Protein AF-A0A0B2V188-F1 (afdb_monomer_lite)

Organism: Toxocara canis (NCBI:txid6265)

Structure (mmCIF, N/CA/C/O backbone):
data_AF-A0A0B2V188-F1
#
_entry.id   AF-A0A0B2V188-F1
#
loop_
_atom_site.group_PDB
_atom_site.id
_atom_site.type_symbol
_atom_site.label_atom_id
_atom_site.label_alt_id
_atom_site.label_comp_id
_atom_site.label_asym_id
_atom_site.label_entity_id
_atom_site.label_seq_id
_atom_site.pdbx_PDB_ins_code
_atom_site.Cartn_x
_atom_site.Cartn_y
_atom_site.Cartn_z
_atom_site.occupancy
_atom_site.B_iso_or_equiv
_atom_site.auth_seq_id
_atom_site.auth_comp_id
_atom_site.auth_asym_id
_atom_site.auth_atom_id
_atom_site.pdbx_PDB_model_num
ATOM 1 N N . MET A 1 1 ? -12.078 4.754 24.800 1.00 60.47 1 MET A N 1
ATOM 2 C CA . MET A 1 1 ? -12.624 4.175 23.548 1.00 60.47 1 MET A CA 1
ATOM 3 C C . MET A 1 1 ? -11.508 3.386 22.868 1.00 60.47 1 MET A C 1
ATOM 5 O O . MET A 1 1 ? -10.385 3.866 22.889 1.00 60.47 1 MET A O 1
ATOM 9 N N . PHE A 1 2 ? -11.759 2.178 22.355 1.00 75.00 2 PHE A N 1
ATOM 10 C CA . PHE A 1 2 ? -10.710 1.320 21.777 1.00 75.00 2 PHE A CA 1
ATOM 11 C C . PHE A 1 2 ? -10.519 1.617 20.279 1.00 75.00 2 PHE A C 1
ATOM 13 O O . PHE A 1 2 ? -11.470 1.495 19.508 1.00 75.00 2 PHE A O 1
ATOM 20 N N . CYS A 1 3 ? -9.309 2.021 19.890 1.00 83.88 3 CYS A N 1
ATOM 21 C CA . CYS A 1 3 ? -8.878 2.267 18.510 1.00 83.88 3 CYS A CA 1
ATOM 22 C C . CYS A 1 3 ? -7.540 1.532 18.288 1.00 83.88 3 CYS A C 1
ATOM 24 O O . CYS A 1 3 ? -6.484 2.088 18.586 1.00 83.88 3 CYS A O 1
ATOM 26 N N . PRO A 1 4 ? -7.564 0.251 17.873 1.00 91.00 4 PRO A N 1
ATOM 27 C CA . PRO A 1 4 ? -6.337 -0.524 17.707 1.00 91.00 4 PRO A CA 1
ATOM 28 C C . PRO A 1 4 ? -5.478 0.081 16.588 1.00 91.00 4 PRO A C 1
ATOM 30 O O . PRO A 1 4 ? -6.037 0.447 15.553 1.00 91.00 4 PRO A O 1
ATOM 33 N N . PRO A 1 5 ? -4.149 0.186 16.734 1.00 94.38 5 PRO A N 1
ATOM 34 C CA . PRO A 1 5 ? -3.297 0.624 15.637 1.00 94.38 5 PRO A CA 1
ATOM 35 C C . PRO A 1 5 ? -3.521 -0.237 14.388 1.00 94.38 5 PRO A C 1
ATOM 37 O O . PRO A 1 5 ? -3.671 -1.456 14.488 1.00 94.38 5 PRO A O 1
ATOM 40 N N . ILE A 1 6 ? -3.569 0.394 13.215 1.00 95.94 6 ILE A N 1
ATOM 41 C CA . ILE A 1 6 ? -3.685 -0.308 11.931 1.00 95.94 6 ILE A CA 1
ATOM 42 C C . ILE A 1 6 ? -2.425 -0.015 11.134 1.00 95.94 6 ILE A C 1
ATOM 44 O O . ILE A 1 6 ? -2.242 1.115 10.680 1.00 95.94 6 ILE A O 1
ATOM 48 N N . THR A 1 7 ? -1.576 -1.018 10.955 1.00 97.88 7 THR A N 1
ATOM 49 C CA . THR A 1 7 ? -0.373 -0.913 10.129 1.00 97.88 7 THR A CA 1
ATOM 50 C C . THR A 1 7 ? -0.690 -1.375 8.720 1.00 97.88 7 THR A C 1
ATOM 52 O O . THR A 1 7 ? -1.298 -2.423 8.516 1.00 97.88 7 THR A O 1
ATOM 55 N N . ILE A 1 8 ? -0.288 -0.580 7.742 1.00 98.19 8 ILE A N 1
ATOM 56 C CA . ILE A 1 8 ? -0.301 -0.945 6.335 1.00 98.19 8 ILE A CA 1
ATOM 57 C C . ILE A 1 8 ? 1.127 -0.999 5.840 1.00 98.19 8 ILE A C 1
ATOM 59 O O . ILE A 1 8 ? 1.956 -0.194 6.264 1.00 98.19 8 ILE A O 1
ATOM 63 N N . SER A 1 9 ? 1.404 -1.921 4.931 1.00 98.31 9 SER A N 1
ATOM 64 C CA . SER A 1 9 ? 2.704 -1.980 4.284 1.00 98.31 9 SER A CA 1
ATOM 65 C C . SER A 1 9 ? 2.623 -2.526 2.869 1.00 98.31 9 SER A C 1
ATOM 67 O O . SER A 1 9 ? 1.636 -3.155 2.482 1.00 98.31 9 SER A O 1
ATOM 69 N N . ASP A 1 10 ? 3.649 -2.232 2.078 1.00 98.50 10 ASP A N 1
ATOM 70 C CA . ASP A 1 10 ? 3.825 -2.760 0.729 1.00 98.50 10 ASP A CA 1
ATOM 71 C C . ASP A 1 10 ? 5.319 -2.881 0.410 1.00 98.50 10 ASP A C 1
ATOM 73 O O . ASP A 1 10 ? 6.139 -2.106 0.916 1.00 98.50 10 ASP A O 1
ATOM 77 N N . CYS A 1 11 ? 5.680 -3.830 -0.448 1.00 98.12 11 CYS A N 1
ATOM 78 C CA . CYS A 1 11 ? 7.015 -3.911 -1.026 1.00 98.12 11 CYS A CA 1
ATOM 79 C C . CYS A 1 11 ? 6.938 -3.533 -2.503 1.00 98.12 11 CYS A C 1
ATOM 81 O O . CYS A 1 11 ? 6.134 -4.082 -3.255 1.00 98.12 11 CYS A O 1
ATOM 83 N N . ILE A 1 12 ? 7.799 -2.615 -2.931 1.00 97.75 12 ILE A N 1
ATOM 84 C CA . ILE A 1 12 ? 7.825 -2.086 -4.294 1.00 97.75 12 ILE A CA 1
ATOM 85 C C . ILE A 1 12 ? 9.181 -2.312 -4.951 1.00 97.75 12 ILE A C 1
ATOM 87 O O . ILE A 1 12 ? 10.218 -2.250 -4.297 1.00 97.75 12 ILE A O 1
ATOM 91 N N . ASN A 1 13 ? 9.187 -2.544 -6.256 1.00 96.94 13 ASN A N 1
ATOM 92 C CA . ASN A 1 13 ? 10.400 -2.682 -7.058 1.00 96.94 13 ASN A CA 1
ATOM 93 C C . ASN A 1 13 ? 10.159 -2.094 -8.459 1.00 96.94 13 ASN A C 1
ATOM 95 O O . ASN A 1 13 ? 9.020 -1.844 -8.852 1.00 96.94 13 ASN A O 1
ATOM 99 N N . CYS A 1 14 ? 11.214 -1.866 -9.224 1.00 96.00 14 CYS A N 1
ATOM 100 C CA . CYS A 1 14 ? 11.159 -1.512 -10.629 1.00 96.00 14 CYS A CA 1
ATOM 101 C C . CYS A 1 14 ? 12.268 -2.259 -11.385 1.00 96.00 14 CYS A C 1
ATOM 103 O O . CYS A 1 14 ? 13.250 -2.696 -10.799 1.00 96.00 14 CYS A O 1
ATOM 105 N N . VAL A 1 15 ? 12.102 -2.462 -12.690 1.00 93.06 15 VAL A N 1
ATOM 106 C CA . VAL A 1 15 ? 13.118 -3.158 -13.496 1.00 93.06 15 VAL A CA 1
ATOM 107 C C . VAL A 1 15 ? 14.419 -2.346 -13.511 1.00 93.06 15 VAL A C 1
ATOM 109 O O . VAL A 1 15 ? 14.378 -1.122 -13.457 1.00 93.06 15 VAL A O 1
ATOM 112 N N . TRP A 1 16 ? 15.571 -3.016 -13.590 1.00 92.62 16 TRP A N 1
ATOM 113 C CA . TRP A 1 16 ? 16.883 -2.365 -13.622 1.00 92.62 16 TRP A CA 1
ATOM 114 C C . TRP A 1 16 ? 16.955 -1.272 -14.702 1.00 92.62 16 TRP A C 1
ATOM 116 O O . TRP A 1 16 ? 16.490 -1.475 -15.824 1.00 92.62 16 TRP A O 1
ATOM 126 N N . GLN A 1 17 ? 17.498 -0.108 -14.338 1.00 90.44 17 GLN A N 1
ATOM 127 C CA . GLN A 1 17 ? 17.542 1.128 -15.133 1.00 90.44 17 GLN A CA 1
ATOM 128 C C . GLN A 1 17 ? 16.188 1.702 -15.580 1.00 90.44 17 GLN A C 1
ATOM 130 O O . GLN A 1 17 ? 16.144 2.668 -16.341 1.00 90.44 17 GLN A O 1
ATOM 135 N N . CYS A 1 18 ? 15.066 1.166 -15.103 1.00 90.56 18 CYS A N 1
ATOM 136 C CA . CYS A 1 18 ? 13.760 1.720 -15.422 1.00 90.56 18 CYS A CA 1
ATOM 137 C C . CYS A 1 18 ? 13.476 2.966 -14.576 1.00 90.56 18 CYS A C 1
ATOM 139 O O . CYS A 1 18 ? 13.774 3.011 -13.372 1.00 90.56 18 CYS A O 1
ATOM 141 N N . ARG A 1 19 ? 12.822 3.942 -15.215 1.00 96.75 19 ARG A N 1
ATOM 142 C CA . ARG A 1 19 ? 12.205 5.083 -14.552 1.00 96.75 19 ARG A CA 1
ATOM 143 C C . ARG A 1 19 ? 10.703 4.866 -14.438 1.00 96.75 19 ARG A C 1
ATOM 145 O O . ARG A 1 19 ? 10.020 4.734 -15.447 1.00 96.75 19 ARG A O 1
ATOM 152 N N . ALA A 1 20 ? 10.165 4.881 -13.226 1.00 97.00 20 ALA A N 1
ATOM 153 C CA . ALA A 1 20 ? 8.747 4.626 -12.994 1.00 97.00 20 ALA A CA 1
ATOM 154 C C . ALA A 1 20 ? 8.234 5.339 -11.743 1.00 97.00 20 ALA A C 1
ATOM 156 O O . ALA A 1 20 ? 9.002 5.644 -10.835 1.00 97.00 20 ALA A O 1
ATOM 157 N N . ILE A 1 21 ? 6.923 5.559 -11.660 1.00 97.69 21 ILE A N 1
ATOM 158 C CA . ILE A 1 21 ? 6.279 6.133 -10.474 1.00 97.69 21 ILE A CA 1
ATOM 159 C C . ILE A 1 21 ? 5.295 5.148 -9.861 1.00 97.69 21 ILE A C 1
ATOM 161 O O .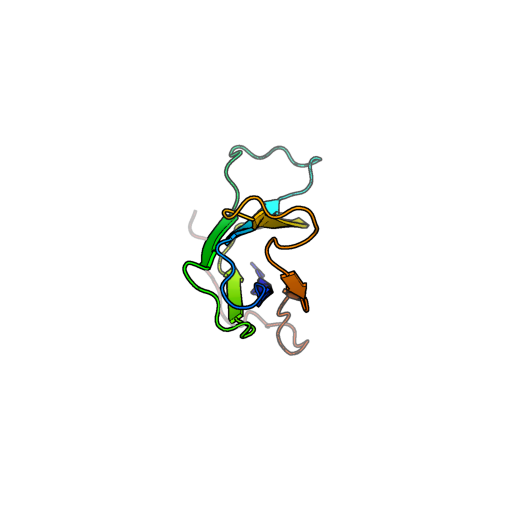 ILE A 1 21 ? 4.422 4.622 -10.549 1.00 97.69 21 ILE A O 1
ATOM 165 N N . TYR A 1 22 ? 5.423 4.930 -8.558 1.00 98.38 22 TYR A N 1
ATOM 166 C CA . TYR A 1 22 ? 4.487 4.193 -7.721 1.00 98.38 22 TYR A CA 1
ATOM 167 C C . TYR A 1 22 ? 3.692 5.158 -6.834 1.00 98.38 22 TYR A C 1
ATOM 169 O O . TYR A 1 22 ? 4.211 6.177 -6.369 1.00 98.38 22 TYR A O 1
ATOM 177 N N . LYS A 1 23 ? 2.428 4.822 -6.570 1.00 98.56 23 LYS A N 1
ATOM 178 C CA . LYS A 1 23 ? 1.538 5.558 -5.677 1.00 98.56 23 LYS A CA 1
ATOM 179 C C . LYS A 1 23 ? 0.737 4.599 -4.803 1.00 98.56 23 LYS A C 1
ATOM 181 O O . LYS A 1 23 ? 0.075 3.696 -5.307 1.00 98.56 23 LYS A O 1
ATOM 186 N N . LEU A 1 24 ? 0.734 4.886 -3.507 1.00 98.50 24 LEU A N 1
ATOM 187 C CA . LEU A 1 24 ? -0.062 4.239 -2.475 1.00 98.50 24 LEU A CA 1
ATOM 188 C C . LEU A 1 24 ? -1.057 5.241 -1.897 1.00 98.50 24 LEU A C 1
ATOM 190 O O . LEU A 1 24 ? -0.713 6.378 -1.571 1.00 98.50 24 LEU A O 1
ATOM 194 N N . ARG A 1 25 ? -2.304 4.812 -1.746 1.00 98.19 25 ARG A N 1
ATOM 195 C CA . ARG A 1 25 ? -3.356 5.550 -1.064 1.00 98.19 25 ARG A CA 1
ATOM 196 C C . ARG A 1 25 ? -4.149 4.601 -0.184 1.00 98.19 25 ARG A C 1
ATOM 198 O O . ARG A 1 25 ? -4.746 3.645 -0.668 1.00 98.19 25 ARG A O 1
ATOM 205 N N . VAL A 1 26 ? -4.226 4.928 1.096 1.00 97.88 26 VAL A N 1
ATOM 206 C CA . VAL A 1 26 ? -5.028 4.202 2.075 1.00 97.88 26 VAL A CA 1
ATOM 207 C C . VAL A 1 26 ? -6.019 5.158 2.723 1.00 97.88 26 VAL A C 1
ATOM 209 O O . VAL A 1 26 ? -5.674 6.289 3.057 1.00 97.88 26 VAL A O 1
ATOM 212 N N . LEU A 1 27 ? -7.268 4.729 2.873 1.00 95.94 27 LEU A N 1
ATOM 213 C CA . LEU A 1 27 ? -8.340 5.509 3.487 1.00 95.94 27 LEU A CA 1
ATOM 214 C C . LEU A 1 27 ? -9.089 4.641 4.495 1.00 95.94 27 LEU A C 1
ATOM 216 O O . LEU A 1 27 ? -9.578 3.568 4.143 1.00 95.94 27 LEU A O 1
ATOM 220 N N . LEU A 1 28 ? -9.239 5.131 5.721 1.00 94.56 28 LEU A N 1
ATOM 221 C CA . LEU A 1 28 ? -10.132 4.528 6.701 1.00 94.56 28 LEU A CA 1
ATOM 222 C C . LEU A 1 28 ? -11.533 5.095 6.493 1.00 94.56 28 LEU A C 1
ATOM 224 O O . LEU A 1 28 ? -11.717 6.307 6.481 1.00 94.56 28 LEU A O 1
ATOM 228 N N . LYS A 1 29 ? -12.536 4.241 6.305 1.00 91.31 29 LYS A N 1
ATOM 229 C CA . LYS A 1 29 ? -13.902 4.666 5.987 1.00 91.31 29 LYS A CA 1
ATOM 230 C C . LYS A 1 29 ? -14.904 4.034 6.949 1.00 91.31 29 LYS A C 1
ATOM 232 O O . LYS A 1 29 ? -14.758 2.863 7.307 1.00 91.31 29 LYS A O 1
ATOM 237 N N . PRO A 1 30 ? -15.937 4.768 7.376 1.00 87.50 30 PRO A N 1
ATOM 238 C CA . PRO A 1 30 ? -17.009 4.169 8.145 1.00 87.50 30 PRO A CA 1
ATOM 239 C C . PRO A 1 30 ? -18.013 3.443 7.249 1.00 87.50 30 PRO A C 1
ATOM 241 O O . PRO A 1 30 ? -17.939 3.493 6.018 1.00 87.50 30 PRO A O 1
ATOM 244 N N . ASP A 1 31 ? -18.979 2.777 7.876 1.00 81.81 31 ASP A N 1
ATOM 245 C CA . ASP A 1 31 ? -20.091 2.186 7.143 1.00 81.81 31 ASP A CA 1
ATOM 246 C C . ASP A 1 31 ? -20.984 3.258 6.509 1.00 81.81 31 ASP A C 1
ATOM 248 O O . ASP A 1 31 ? -21.317 4.269 7.126 1.00 81.81 31 ASP A O 1
ATOM 252 N N . LYS A 1 32 ? -21.386 3.025 5.254 1.00 69.88 32 LYS A N 1
ATOM 253 C CA . LYS A 1 32 ? -22.242 3.928 4.472 1.00 69.88 32 LYS A CA 1
ATOM 254 C C . LYS A 1 32 ? -23.618 4.125 5.115 1.00 69.88 32 LYS A C 1
ATOM 256 O O . LYS A 1 32 ? -24.281 5.111 4.811 1.00 69.88 32 LYS A O 1
ATOM 261 N N . ARG A 1 33 ? -24.046 3.202 5.985 1.00 64.88 33 ARG A N 1
ATOM 262 C CA . ARG A 1 33 ? -25.300 3.295 6.752 1.00 64.88 33 ARG A CA 1
ATOM 263 C C . ARG A 1 33 ? -25.287 4.409 7.803 1.00 64.88 33 ARG A C 1
ATOM 265 O O . ARG A 1 33 ? -26.346 4.836 8.248 1.00 64.88 33 ARG A O 1
ATOM 272 N N . LEU A 1 34 ? -24.110 4.892 8.194 1.00 63.47 34 LEU A N 1
ATOM 273 C CA . LEU A 1 34 ? -23.951 5.910 9.225 1.00 63.47 34 LEU A CA 1
ATOM 274 C C . LEU A 1 34 ? -23.808 7.302 8.584 1.00 63.47 34 LEU A C 1
ATOM 276 O O . LEU A 1 34 ? -22.967 7.535 7.714 1.00 63.47 34 LEU A O 1
ATOM 280 N N . ARG A 1 35 ? -24.648 8.250 9.018 1.00 62.31 35 ARG A N 1
ATOM 281 C CA . ARG A 1 35 ? -24.603 9.653 8.579 1.00 62.31 35 ARG A CA 1
ATOM 282 C C . ARG A 1 35 ? -23.533 10.418 9.359 1.00 62.31 35 ARG A C 1
ATOM 284 O O . ARG A 1 35 ? -23.788 10.885 10.464 1.00 62.31 35 ARG A O 1
ATOM 291 N N . TYR A 1 36 ? -22.346 10.574 8.777 1.00 67.25 36 TYR A N 1
ATOM 292 C CA . TYR A 1 36 ? -21.288 11.409 9.356 1.00 67.25 36 TYR A CA 1
ATOM 293 C C . TYR A 1 36 ? -21.418 12.864 8.918 1.00 67.25 36 TYR A C 1
ATOM 295 O O . TYR A 1 36 ? -21.695 13.149 7.754 1.00 67.25 36 TYR A O 1
ATOM 303 N N . LYS A 1 37 ? -21.171 13.786 9.858 1.00 66.56 37 LYS A N 1
ATOM 304 C CA . LYS A 1 37 ? -21.135 15.231 9.586 1.00 66.56 37 LYS A CA 1
ATOM 305 C C . LYS A 1 37 ? -19.949 15.623 8.699 1.00 66.56 37 LYS A C 1
ATOM 307 O O . LYS A 1 37 ? -20.081 16.533 7.890 1.00 66.56 37 LYS A O 1
ATOM 312 N N . THR A 1 38 ? -18.816 14.924 8.824 1.00 69.25 38 THR A N 1
ATOM 313 C CA . THR A 1 38 ? -17.637 15.146 7.977 1.00 69.25 38 THR A CA 1
ATOM 314 C C . THR A 1 38 ? -17.502 14.071 6.903 1.00 69.25 38 THR A C 1
ATOM 316 O O . THR A 1 38 ? -17.796 12.898 7.137 1.00 69.25 38 THR A O 1
ATOM 319 N N . LYS A 1 39 ? -17.032 14.482 5.722 1.00 72.88 39 LYS A N 1
ATOM 320 C CA . LYS A 1 39 ? -16.647 13.583 4.621 1.00 72.88 39 LYS A CA 1
ATOM 321 C C . LYS A 1 39 ? -15.136 13.340 4.564 1.00 72.88 39 LYS A C 1
ATOM 323 O O . LYS A 1 39 ? -14.686 12.576 3.711 1.00 72.88 39 LYS A O 1
ATOM 328 N N . GLN A 1 40 ? -14.365 13.992 5.435 1.00 84.56 40 GLN A N 1
ATOM 329 C CA . GLN A 1 40 ? -12.923 13.815 5.509 1.00 84.56 40 GLN A CA 1
ATOM 330 C C . GLN A 1 40 ? -12.601 12.750 6.550 1.00 84.56 40 GLN A C 1
ATOM 332 O O . GLN A 1 40 ? -12.908 12.905 7.729 1.00 84.56 40 GLN A O 1
ATOM 337 N N . PHE A 1 41 ? -12.015 11.653 6.087 1.00 89.75 41 PHE A N 1
ATOM 338 C CA . PHE A 1 41 ? -11.626 10.537 6.936 1.00 89.75 41 PHE A CA 1
ATOM 339 C C . PHE A 1 41 ? -10.105 10.370 6.926 1.00 89.75 41 PHE A C 1
ATOM 341 O O . PHE A 1 41 ? -9.468 10.814 5.964 1.00 89.75 41 PHE A O 1
ATOM 348 N N . PRO A 1 42 ? -9.523 9.731 7.959 1.00 94.25 42 PRO A N 1
ATOM 349 C CA . PRO A 1 42 ? -8.089 9.486 8.017 1.00 94.25 42 PRO A CA 1
ATOM 350 C C . PRO A 1 42 ? -7.602 8.786 6.754 1.00 94.25 42 PRO A C 1
ATOM 352 O O . PRO A 1 42 ? -8.152 7.763 6.336 1.00 94.25 42 PRO A O 1
ATOM 355 N N . SER A 1 43 ? -6.575 9.356 6.137 1.00 96.44 43 SER A N 1
ATOM 356 C CA . SER A 1 43 ? -6.012 8.838 4.901 1.00 96.44 43 SER A CA 1
ATOM 357 C C . SER A 1 43 ? -4.509 9.009 4.876 1.00 96.44 43 SER A C 1
ATOM 359 O O . SER A 1 43 ? -4.000 10.033 5.319 1.00 96.44 43 SER A O 1
ATOM 361 N N . PHE A 1 44 ? -3.835 8.046 4.270 1.00 97.56 44 PHE A N 1
ATOM 362 C CA . PHE A 1 44 ? -2.414 8.079 3.984 1.00 97.56 44 PHE A CA 1
ATOM 363 C C . PHE A 1 44 ? -2.228 8.068 2.470 1.00 97.56 44 PHE A C 1
ATOM 365 O O . PHE A 1 44 ? -2.855 7.277 1.768 1.00 97.56 44 PHE A O 1
ATOM 372 N N . THR A 1 45 ? -1.413 8.978 1.947 1.00 98.12 45 THR A N 1
ATOM 373 C CA . THR A 1 45 ? -1.017 8.978 0.536 1.00 98.12 45 THR A CA 1
ATOM 374 C C . THR A 1 45 ? 0.487 9.107 0.469 1.00 98.12 45 THR A C 1
ATOM 376 O O . THR A 1 45 ? 1.058 10.001 1.087 1.00 98.12 45 THR A O 1
ATOM 379 N N . TRP A 1 46 ? 1.107 8.228 -0.300 1.00 98.12 46 TRP A N 1
ATOM 380 C CA . TRP A 1 46 ? 2.545 8.190 -0.478 1.00 98.12 46 TRP A CA 1
ATOM 381 C C . TRP A 1 46 ? 2.875 7.853 -1.927 1.00 98.12 46 TRP A C 1
ATOM 383 O O . TRP A 1 46 ? 2.125 7.147 -2.603 1.00 98.12 46 TRP A O 1
ATOM 393 N N . SER A 1 47 ? 3.978 8.386 -2.427 1.00 97.88 47 SER A N 1
ATOM 394 C CA . SER A 1 47 ? 4.437 8.137 -3.788 1.00 97.88 47 SER A CA 1
ATOM 395 C C . SER A 1 47 ? 5.944 8.014 -3.817 1.00 97.88 47 SER A C 1
ATOM 397 O O . SER A 1 47 ? 6.636 8.703 -3.068 1.00 97.88 47 SER A O 1
ATOM 399 N N . TYR A 1 48 ? 6.430 7.182 -4.726 1.00 97.62 48 TYR A N 1
ATOM 400 C CA . TYR A 1 48 ? 7.847 6.952 -4.921 1.00 97.62 48 TYR A CA 1
ATOM 401 C C . TYR A 1 48 ? 8.178 6.915 -6.403 1.00 97.62 48 TYR A C 1
ATOM 403 O O . TYR A 1 48 ? 7.542 6.181 -7.162 1.00 97.62 48 TYR A O 1
ATOM 411 N N . THR A 1 49 ? 9.182 7.691 -6.797 1.00 97.56 49 THR A N 1
ATOM 412 C CA . THR A 1 49 ? 9.710 7.675 -8.159 1.00 97.56 49 THR A CA 1
ATOM 413 C C . THR A 1 49 ? 11.020 6.904 -8.164 1.00 97.56 49 THR A C 1
ATOM 415 O O . THR A 1 49 ? 11.976 7.256 -7.475 1.00 97.56 49 THR A O 1
ATOM 418 N N . PHE A 1 50 ? 11.063 5.843 -8.957 1.00 96.81 50 PHE A N 1
ATOM 419 C CA . PHE A 1 50 ? 12.301 5.203 -9.360 1.00 96.81 50 PHE A CA 1
ATOM 420 C C . PHE A 1 50 ? 12.890 6.066 -10.471 1.00 96.81 50 PHE A C 1
ATOM 422 O O . PHE A 1 50 ? 12.335 6.063 -11.560 1.00 96.81 50 PHE A O 1
ATOM 429 N N . GLU A 1 51 ? 13.945 6.838 -10.197 1.00 94.88 51 GLU A N 1
ATOM 430 C CA . GLU A 1 51 ? 14.614 7.654 -11.229 1.00 94.88 51 GLU A CA 1
ATOM 431 C C . GLU A 1 51 ? 15.579 6.818 -12.078 1.00 94.88 51 GLU A C 1
ATOM 433 O O . GLU A 1 51 ? 15.598 6.919 -13.301 1.00 94.88 51 GLU A O 1
ATOM 438 N N . A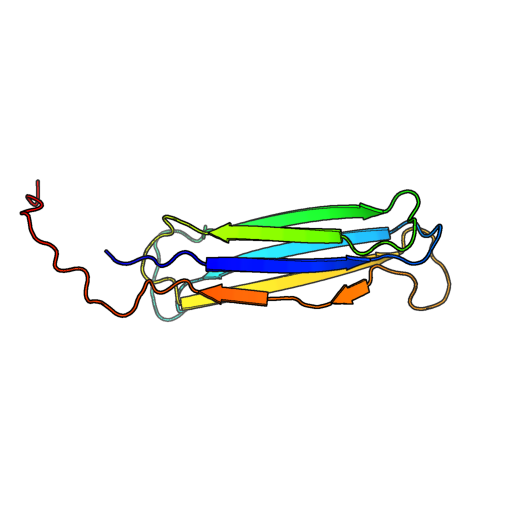SN A 1 52 ? 16.344 5.950 -11.415 1.00 91.69 52 ASN A N 1
ATOM 439 C CA . ASN A 1 52 ? 17.234 4.972 -12.024 1.00 91.69 52 ASN A CA 1
ATOM 440 C C . ASN A 1 52 ? 17.250 3.733 -11.124 1.00 91.69 52 ASN A C 1
ATOM 442 O O . ASN A 1 52 ? 17.970 3.694 -10.125 1.00 91.69 52 ASN A O 1
ATOM 446 N N . SER A 1 53 ? 16.360 2.779 -11.390 1.00 91.75 53 SER A N 1
ATOM 447 C CA . SER A 1 53 ? 16.200 1.629 -10.501 1.00 91.75 53 SER A CA 1
ATOM 448 C C . SER A 1 53 ? 17.409 0.691 -10.537 1.00 91.75 53 SER A C 1
ATOM 450 O O . SER A 1 53 ? 17.895 0.306 -11.595 1.00 91.75 53 SER A O 1
ATOM 452 N N . ASP A 1 54 ? 17.836 0.254 -9.360 1.00 93.62 54 ASP A N 1
ATOM 453 C CA . ASP A 1 54 ? 18.823 -0.801 -9.118 1.00 93.62 54 ASP A CA 1
ATOM 454 C C . ASP A 1 54 ? 18.180 -2.195 -8.965 1.00 93.62 54 ASP A C 1
ATOM 456 O O . ASP A 1 54 ? 18.837 -3.144 -8.538 1.00 93.62 54 ASP A O 1
ATOM 460 N N . ALA A 1 55 ? 16.893 -2.321 -9.311 1.00 94.38 55 ALA A N 1
ATOM 461 C CA . ALA A 1 55 ? 16.073 -3.519 -9.135 1.00 94.38 55 ALA A CA 1
ATOM 462 C C . ALA A 1 55 ? 15.983 -4.042 -7.688 1.00 94.38 55 ALA A C 1
ATOM 464 O O . ALA A 1 55 ? 15.676 -5.218 -7.464 1.00 94.38 55 ALA A O 1
ATOM 465 N N . GLN A 1 56 ? 16.218 -3.179 -6.693 1.00 96.00 56 GLN A N 1
ATOM 466 C CA . GLN A 1 56 ? 16.066 -3.526 -5.283 1.00 96.00 56 GLN A CA 1
ATOM 467 C C . GLN A 1 56 ? 14.632 -3.305 -4.796 1.00 96.00 56 GLN A C 1
ATOM 469 O O . GLN A 1 56 ? 13.994 -2.285 -5.080 1.00 96.00 56 GLN A O 1
ATOM 474 N N . TRP A 1 57 ? 14.137 -4.261 -4.007 1.00 97.25 57 TRP A N 1
ATOM 475 C CA . TRP A 1 57 ? 12.864 -4.121 -3.308 1.00 97.25 57 TRP A CA 1
ATOM 476 C C . TRP A 1 57 ? 12.972 -3.057 -2.216 1.00 97.25 57 TRP A C 1
ATOM 478 O O . TRP A 1 57 ? 13.917 -3.041 -1.430 1.00 97.25 57 TRP A O 1
ATOM 488 N N . LYS A 1 58 ? 11.971 -2.184 -2.144 1.00 96.50 58 LYS A N 1
ATOM 489 C CA . LYS A 1 58 ? 11.836 -1.138 -1.129 1.00 96.50 58 LYS A CA 1
ATOM 490 C C . LYS A 1 58 ? 10.561 -1.369 -0.348 1.00 96.50 58 LYS A C 1
ATOM 492 O O . LYS A 1 58 ? 9.543 -1.741 -0.924 1.00 96.50 58 LYS A O 1
ATOM 497 N N . HIS A 1 59 ? 10.621 -1.138 0.952 1.00 97.81 59 HIS A N 1
ATOM 498 C CA . HIS A 1 59 ? 9.484 -1.310 1.841 1.00 97.81 59 HIS A CA 1
ATOM 499 C C . HIS A 1 59 ? 8.875 0.049 2.185 1.00 97.81 59 HIS A C 1
ATOM 501 O O . HIS A 1 59 ? 9.602 0.995 2.492 1.00 97.81 59 HIS A O 1
ATOM 507 N N . VAL A 1 60 ? 7.549 0.144 2.137 1.00 97.00 60 VAL A N 1
ATOM 508 C CA . VAL A 1 60 ? 6.790 1.278 2.667 1.00 97.00 60 VAL A CA 1
ATOM 509 C C . VAL A 1 60 ? 5.869 0.770 3.762 1.00 97.00 60 VAL A C 1
ATOM 511 O O . VAL A 1 60 ? 5.194 -0.239 3.585 1.00 97.00 60 VAL A O 1
ATOM 514 N N . GLU A 1 61 ? 5.823 1.495 4.874 1.00 98.00 61 GLU A N 1
ATOM 515 C CA . GLU A 1 61 ? 4.962 1.188 6.009 1.00 98.00 61 GLU A CA 1
ATOM 516 C C . GLU A 1 61 ? 4.339 2.473 6.560 1.00 98.00 61 GLU A C 1
ATOM 518 O O . GLU A 1 61 ? 4.954 3.542 6.559 1.00 98.00 61 GLU A O 1
ATOM 523 N N . HIS A 1 62 ? 3.099 2.375 7.029 1.00 98.00 62 HIS A N 1
ATOM 524 C CA . HIS A 1 62 ? 2.432 3.433 7.773 1.00 98.00 62 HIS A CA 1
ATOM 525 C C . HIS A 1 62 ? 1.495 2.835 8.817 1.00 98.00 62 HIS A C 1
ATOM 527 O O . HIS A 1 62 ? 0.793 1.867 8.542 1.00 98.00 62 HIS A O 1
ATOM 533 N N . THR A 1 63 ? 1.428 3.448 9.996 1.00 97.44 63 THR A N 1
ATOM 534 C CA . THR A 1 63 ? 0.498 3.034 11.048 1.00 97.44 63 THR A CA 1
ATOM 535 C C . THR A 1 63 ? -0.489 4.151 11.350 1.00 97.44 63 THR A C 1
ATOM 537 O O . THR A 1 63 ? -0.098 5.247 11.744 1.00 97.44 63 THR A O 1
ATOM 540 N N . PHE A 1 64 ? -1.779 3.856 11.201 1.00 95.75 64 PHE A N 1
ATOM 541 C CA . PHE A 1 64 ? -2.850 4.716 11.683 1.00 95.75 64 PHE A CA 1
ATOM 542 C C . PHE A 1 64 ? -3.041 4.499 13.187 1.00 95.75 64 PHE A C 1
ATOM 544 O O . PHE A 1 64 ? -3.385 3.397 13.623 1.00 95.75 64 PHE A O 1
ATOM 551 N N . SER A 1 65 ? -2.884 5.565 13.965 1.00 92.31 65 SER A N 1
ATOM 552 C CA . SER A 1 65 ? -3.230 5.644 15.386 1.00 92.31 65 SER A CA 1
ATOM 553 C C . SER A 1 65 ? -4.275 6.737 15.614 1.00 92.31 65 SER A C 1
ATOM 555 O O . SER A 1 65 ? -4.500 7.578 14.745 1.00 92.31 65 SER A O 1
ATOM 557 N N . GLU A 1 66 ? -4.953 6.692 16.766 1.00 89.56 66 GLU A N 1
ATOM 558 C CA . GLU A 1 66 ? -5.827 7.781 17.249 1.00 89.56 66 GLU A CA 1
ATOM 559 C C . GLU A 1 66 ? -6.921 8.226 16.258 1.00 89.56 66 GLU A C 1
ATOM 561 O O . GLU A 1 66 ? -7.416 9.352 16.287 1.00 89.56 66 GLU A O 1
ATOM 566 N N . TYR A 1 67 ? -7.339 7.324 15.368 1.00 90.06 67 TYR A N 1
ATOM 567 C CA . TYR A 1 67 ? -8.374 7.616 14.389 1.00 90.06 67 TYR A CA 1
ATOM 568 C C . TYR A 1 67 ? -9.775 7.611 15.034 1.00 90.06 67 TYR A C 1
ATOM 570 O O . TYR A 1 67 ? -10.022 6.882 16.003 1.00 90.06 67 TYR A O 1
ATOM 578 N N . PRO A 1 68 ? -10.736 8.387 14.491 1.00 87.44 68 PRO A N 1
ATOM 579 C CA . PRO A 1 68 ? -12.089 8.457 15.027 1.00 87.44 68 PRO A CA 1
ATOM 580 C C . PRO A 1 68 ? -12.789 7.099 15.060 1.00 87.44 68 PRO A C 1
ATOM 582 O O . PRO A 1 68 ? -12.537 6.207 14.248 1.00 87.44 68 PRO A O 1
ATOM 585 N N . THR A 1 69 ? -13.746 6.953 15.966 1.00 84.69 69 THR A N 1
ATOM 586 C CA . THR A 1 69 ? -14.514 5.715 16.077 1.00 84.69 69 THR A CA 1
ATOM 587 C C . THR A 1 69 ? -15.617 5.599 15.031 1.00 84.69 69 THR A C 1
ATOM 589 O O . THR A 1 69 ? -16.032 6.562 14.389 1.00 84.69 69 THR A O 1
ATOM 592 N N . GLY A 1 70 ? -16.084 4.366 14.823 1.00 84.69 70 GLY A N 1
ATOM 593 C CA . GLY A 1 70 ? -17.093 4.053 13.809 1.00 84.69 70 GLY A CA 1
ATOM 594 C C . GLY A 1 70 ? -16.527 3.807 12.406 1.00 84.69 70 GLY A C 1
ATOM 595 O O . GLY A 1 70 ? -17.291 3.478 11.501 1.00 84.69 70 GLY A O 1
ATOM 596 N N . LEU A 1 71 ? -15.204 3.878 12.223 1.00 88.25 71 LEU A N 1
ATOM 597 C CA . LEU A 1 71 ? -14.546 3.370 11.018 1.00 88.25 71 LEU A CA 1
ATOM 598 C C . LEU A 1 71 ? -14.686 1.836 10.957 1.00 88.25 71 LEU A C 1
ATOM 600 O O . LEU A 1 71 ? -14.695 1.152 11.988 1.00 88.25 71 LEU A O 1
ATOM 604 N N . ARG A 1 72 ? -14.896 1.308 9.750 1.00 90.56 72 ARG A N 1
ATOM 605 C CA . ARG A 1 72 ? -15.223 -0.110 9.500 1.00 90.56 72 ARG A CA 1
ATOM 606 C C . ARG A 1 72 ? -14.463 -0.717 8.328 1.00 90.56 72 ARG A C 1
ATOM 608 O O . ARG A 1 72 ? -14.347 -1.932 8.263 1.00 90.56 72 ARG A O 1
ATOM 615 N N . TYR A 1 73 ? -13.951 0.112 7.427 1.00 92.69 73 TYR A N 1
ATOM 616 C CA . TYR A 1 73 ? -13.296 -0.325 6.205 1.00 92.69 73 TYR A CA 1
ATOM 617 C C . TYR A 1 73 ? -11.926 0.324 6.071 1.00 92.69 73 TYR A C 1
ATOM 619 O O . TYR A 1 73 ? -11.776 1.521 6.324 1.00 92.69 73 TYR A O 1
ATOM 627 N N . VAL A 1 74 ? -10.961 -0.458 5.600 1.00 95.50 74 VAL A N 1
ATOM 628 C CA . VAL A 1 74 ? -9.690 0.033 5.068 1.00 95.50 74 VAL A CA 1
ATOM 629 C C . VAL A 1 74 ? -9.782 -0.068 3.551 1.00 95.50 74 VAL A C 1
ATOM 631 O O . VAL A 1 74 ? -9.968 -1.152 3.008 1.00 95.50 74 VAL A O 1
ATOM 634 N N . ILE A 1 75 ? -9.696 1.062 2.859 1.00 96.25 75 ILE A N 1
ATOM 635 C CA . ILE A 1 75 ? -9.604 1.100 1.399 1.00 96.25 75 ILE A CA 1
ATOM 636 C C . ILE A 1 75 ? -8.126 1.239 1.065 1.00 96.25 75 ILE A C 1
ATOM 638 O O . ILE A 1 75 ? -7.568 2.322 1.227 1.00 96.25 75 ILE A O 1
ATOM 642 N N . PHE A 1 76 ? -7.511 0.142 0.629 1.00 97.62 76 PHE A N 1
ATOM 643 C CA . PHE A 1 76 ? -6.117 0.081 0.203 1.00 97.62 76 PHE A CA 1
ATOM 644 C C . PHE A 1 76 ? -6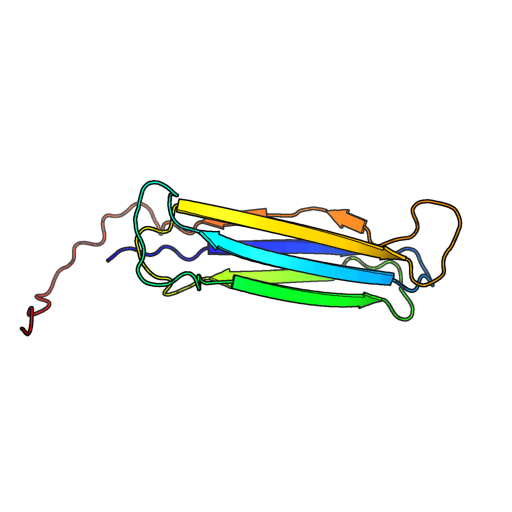.057 0.140 -1.326 1.00 97.62 76 PHE A C 1
ATOM 646 O O . PHE A 1 76 ? -6.602 -0.728 -2.004 1.00 97.62 76 PHE A O 1
ATOM 653 N N . GLY A 1 77 ? -5.436 1.180 -1.875 1.00 97.94 77 GLY A N 1
ATOM 654 C CA . GLY A 1 77 ? -5.249 1.350 -3.310 1.00 97.94 77 GLY A CA 1
ATOM 655 C C . GLY A 1 77 ? -3.792 1.639 -3.628 1.00 97.94 77 GLY A C 1
ATOM 656 O O . GLY A 1 77 ? -3.234 2.614 -3.131 1.00 97.94 77 GLY A O 1
ATOM 657 N N . HIS A 1 78 ? -3.195 0.828 -4.490 1.00 98.31 78 HIS A N 1
ATOM 658 C CA . HIS A 1 78 ? -1.836 1.032 -4.974 1.00 98.31 78 HIS A CA 1
ATOM 659 C C . HIS A 1 78 ? -1.768 0.901 -6.495 1.00 98.31 78 HIS A C 1
ATOM 661 O O . HIS A 1 78 ? -2.671 0.355 -7.130 1.00 98.31 78 HIS A O 1
ATOM 667 N N . GLY A 1 79 ? -0.716 1.437 -7.095 1.00 97.94 79 GLY A N 1
ATOM 668 C CA . GLY A 1 79 ? -0.517 1.360 -8.532 1.00 97.94 79 GLY A CA 1
ATOM 669 C C . GLY A 1 79 ? 0.722 2.114 -8.967 1.00 97.94 79 GLY A C 1
ATOM 670 O O . GLY A 1 79 ? 1.350 2.824 -8.183 1.00 97.94 79 GLY A O 1
ATOM 671 N N . GLY A 1 80 ? 1.063 1.986 -10.239 1.00 96.44 80 GLY A N 1
ATOM 672 C CA . GLY A 1 80 ? 2.194 2.701 -10.790 1.00 96.44 80 GLY A CA 1
ATOM 673 C C . GLY A 1 80 ? 2.186 2.737 -12.304 1.00 96.44 80 GLY A C 1
ATOM 674 O O . GLY A 1 80 ? 1.370 2.084 -12.954 1.00 96.44 80 GLY A O 1
ATOM 675 N N . LYS A 1 81 ? 3.094 3.532 -12.857 1.00 95.88 81 LYS A N 1
ATOM 676 C CA . LYS A 1 81 ? 3.247 3.720 -14.295 1.00 95.88 81 LYS A CA 1
ATOM 677 C C . LYS A 1 81 ? 4.727 3.804 -14.661 1.00 95.88 81 LYS A C 1
ATOM 679 O O . LYS A 1 81 ? 5.501 4.457 -13.963 1.00 95.88 81 LYS A O 1
ATOM 684 N N . ASP A 1 82 ? 5.086 3.148 -15.760 1.00 96.00 82 ASP A N 1
ATOM 685 C CA . ASP A 1 82 ? 6.377 3.326 -16.425 1.00 96.00 82 ASP A CA 1
ATOM 686 C C . ASP A 1 82 ? 6.490 4.741 -17.021 1.00 96.00 82 ASP A C 1
ATOM 688 O O . ASP A 1 82 ? 5.560 5.237 -17.664 1.00 96.00 82 ASP A O 1
ATOM 692 N N . LEU A 1 83 ? 7.626 5.394 -16.799 1.00 96.25 83 LEU A N 1
ATOM 693 C CA . LEU A 1 83 ? 7.937 6.732 -17.302 1.00 96.25 83 LEU A CA 1
ATOM 694 C C . LEU A 1 83 ? 8.940 6.710 -18.465 1.00 96.25 83 LEU A C 1
ATOM 696 O O . LEU A 1 83 ? 9.303 7.782 -18.960 1.00 96.25 83 LEU A O 1
ATOM 700 N N . MET A 1 84 ? 9.386 5.522 -18.883 1.00 92.94 84 MET A N 1
ATOM 701 C CA . MET A 1 84 ? 10.211 5.294 -20.073 1.00 92.94 84 MET A CA 1
ATOM 702 C C . MET A 1 84 ? 9.379 4.950 -21.315 1.00 92.94 84 MET A C 1
ATOM 704 O O . MET A 1 84 ? 9.878 5.087 -22.429 1.00 92.94 84 MET A O 1
ATOM 708 N N . TYR A 1 85 ? 8.109 4.574 -21.134 1.00 90.31 85 TYR A N 1
ATOM 709 C CA . TYR A 1 85 ? 7.178 4.172 -22.195 1.00 90.31 85 TYR A CA 1
ATOM 710 C C . TYR A 1 85 ? 7.646 2.936 -22.977 1.00 90.31 85 TYR A C 1
ATOM 712 O O . TYR A 1 85 ? 7.406 2.815 -24.179 1.00 90.31 85 TYR A O 1
ATOM 720 N N . TRP A 1 86 ? 8.312 2.003 -22.299 1.00 88.31 86 TRP A N 1
ATOM 721 C CA . TRP A 1 86 ? 8.723 0.739 -22.894 1.00 88.31 86 TRP A CA 1
ATOM 722 C C . TRP A 1 86 ? 7.511 -0.145 -23.189 1.00 88.31 86 TRP A C 1
ATOM 724 O O . TRP A 1 86 ? 6.584 -0.270 -22.385 1.00 88.31 86 TRP A O 1
ATOM 734 N N . ALA A 1 87 ? 7.529 -0.795 -24.352 1.00 91.00 87 ALA A N 1
ATOM 735 C CA . ALA A 1 87 ? 6.484 -1.730 -24.740 1.00 91.00 87 ALA A CA 1
ATOM 736 C C . ALA A 1 87 ? 6.532 -2.973 -23.839 1.00 91.00 87 ALA A C 1
ATOM 738 O O . ALA A 1 87 ? 7.431 -3.798 -23.965 1.00 91.00 87 ALA A O 1
ATOM 739 N N . GLY A 1 88 ? 5.567 -3.109 -22.928 1.00 90.94 88 GLY A N 1
ATOM 740 C CA . GLY A 1 88 ? 5.456 -4.249 -22.020 1.00 90.94 88 GLY A CA 1
ATOM 741 C C . GLY A 1 88 ? 5.084 -3.840 -20.597 1.00 90.94 88 GLY A C 1
ATOM 742 O O . GLY A 1 88 ? 4.550 -2.761 -20.350 1.00 90.94 88 GLY A O 1
ATOM 743 N N . TYR A 1 89 ? 5.374 -4.718 -19.636 1.00 92.00 89 TYR A N 1
ATOM 744 C CA . TYR A 1 89 ? 5.028 -4.528 -18.224 1.00 92.00 89 TYR A CA 1
ATOM 745 C C . TYR A 1 89 ? 6.223 -4.005 -17.416 1.00 92.00 89 TYR A C 1
ATOM 747 O O . TYR A 1 89 ? 6.655 -4.655 -16.466 1.00 92.00 89 TYR A O 1
ATOM 755 N N . TYR A 1 90 ? 6.778 -2.852 -17.787 1.00 92.81 90 TYR A N 1
ATOM 756 C CA . TYR A 1 90 ? 7.989 -2.293 -17.158 1.00 92.81 90 TYR A CA 1
ATOM 757 C C . TYR A 1 90 ? 7.730 -1.311 -16.014 1.00 92.81 90 TYR A C 1
ATOM 759 O O . TYR A 1 90 ? 8.670 -0.857 -15.366 1.00 92.81 90 TYR A O 1
ATOM 767 N N . GLY A 1 91 ? 6.458 -1.014 -15.736 1.00 94.69 91 GLY A N 1
ATOM 768 C CA . GLY A 1 91 ? 6.075 -0.212 -14.580 1.00 94.69 91 GLY A CA 1
ATOM 769 C C . GLY A 1 91 ? 6.431 -0.883 -13.246 1.00 94.69 91 GLY A C 1
ATOM 770 O O . GLY A 1 91 ? 6.923 -2.020 -13.219 1.00 94.69 91 GLY A O 1
ATOM 771 N N . PRO A 1 92 ? 6.147 -0.200 -12.124 1.00 96.50 92 PRO A N 1
ATOM 772 C CA . PRO A 1 92 ? 6.497 -0.697 -10.804 1.00 96.50 92 PRO A CA 1
ATOM 773 C C . PRO A 1 92 ? 5.882 -2.067 -10.525 1.00 96.50 92 PRO A C 1
ATOM 775 O O . PRO A 1 92 ? 4.779 -2.389 -10.973 1.00 96.50 92 PRO A O 1
ATOM 778 N N . LYS A 1 93 ? 6.623 -2.866 -9.769 1.00 96.94 93 LYS A N 1
ATOM 779 C CA . LYS A 1 93 ? 6.213 -4.154 -9.222 1.00 96.94 93 LYS A CA 1
ATOM 780 C C . LYS A 1 93 ? 5.822 -3.955 -7.769 1.00 96.94 93 LYS A C 1
ATOM 782 O O . LYS A 1 93 ? 6.461 -3.177 -7.065 1.00 96.94 93 LYS A O 1
ATOM 787 N N . MET A 1 94 ? 4.800 -4.679 -7.339 1.00 97.44 94 MET A N 1
ATOM 788 C CA . MET A 1 94 ? 4.290 -4.647 -5.975 1.00 97.44 94 MET A CA 1
ATOM 789 C C . MET A 1 94 ? 4.154 -6.075 -5.466 1.00 97.44 94 MET A C 1
ATOM 791 O O . MET A 1 94 ? 3.754 -6.962 -6.222 1.00 97.44 94 MET A O 1
ATOM 795 N N . ALA A 1 95 ? 4.494 -6.299 -4.205 1.00 97.31 95 ALA A N 1
ATOM 796 C CA . ALA A 1 95 ? 4.360 -7.586 -3.544 1.00 97.31 95 ALA A CA 1
ATOM 797 C C . ALA A 1 95 ? 4.239 -7.395 -2.033 1.00 97.31 95 ALA A C 1
ATOM 799 O O . ALA A 1 95 ? 4.600 -6.353 -1.496 1.00 97.31 95 ALA A O 1
ATOM 800 N N . ASN A 1 96 ? 3.787 -8.443 -1.344 1.00 97.69 96 ASN A N 1
ATOM 801 C CA . ASN A 1 96 ? 3.731 -8.475 0.117 1.00 97.69 96 ASN A CA 1
ATOM 802 C C . ASN A 1 96 ? 2.942 -7.301 0.734 1.00 97.69 96 ASN A C 1
ATOM 804 O O . ASN A 1 96 ? 3.280 -6.811 1.810 1.00 97.69 96 ASN A O 1
ATOM 808 N N . SER A 1 97 ? 1.897 -6.839 0.039 1.00 97.88 97 SER A N 1
ATOM 809 C CA . SER A 1 97 ? 1.002 -5.810 0.559 1.00 97.88 97 SER A CA 1
ATOM 810 C C . SER A 1 97 ? 0.226 -6.357 1.754 1.00 97.88 97 SER A C 1
ATOM 812 O O . SER A 1 97 ? -0.364 -7.437 1.672 1.00 97.88 97 SER A O 1
ATOM 814 N N . SER A 1 98 ? 0.203 -5.615 2.860 1.00 97.50 98 SER A N 1
ATOM 815 C CA . SER A 1 98 ? -0.430 -6.060 4.099 1.00 97.50 98 SER A CA 1
ATOM 816 C C . SER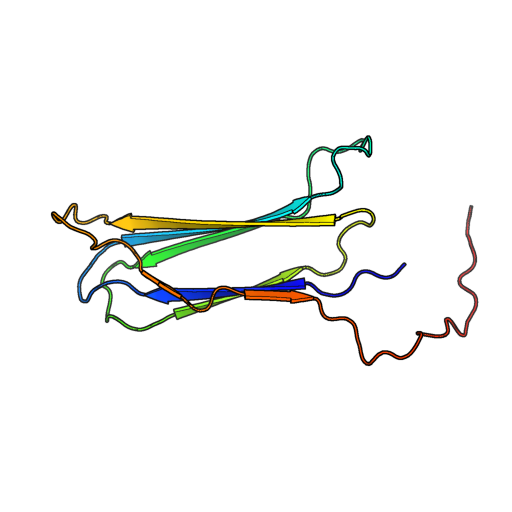 A 1 98 ? -1.238 -4.959 4.782 1.00 97.50 98 SER A C 1
ATOM 818 O O . SER A 1 98 ? -0.957 -3.764 4.657 1.00 97.50 98 SER A O 1
ATOM 820 N N . VAL A 1 99 ? -2.266 -5.389 5.515 1.00 97.50 99 VAL A N 1
ATOM 821 C CA . VAL A 1 99 ? -3.034 -4.570 6.455 1.00 97.50 99 VAL A CA 1
ATOM 822 C C . VAL A 1 99 ? -3.160 -5.377 7.741 1.00 97.50 99 VAL A C 1
ATOM 824 O O . VAL A 1 99 ? -3.812 -6.420 7.759 1.00 97.50 99 VAL A O 1
ATOM 827 N N . VAL A 1 100 ? -2.535 -4.900 8.811 1.00 96.31 100 VAL A N 1
ATOM 828 C CA . VAL A 1 100 ? -2.480 -5.566 10.113 1.00 96.31 100 VAL A CA 1
ATOM 829 C C . VAL A 1 100 ? -3.187 -4.701 11.145 1.00 96.31 100 VAL A C 1
ATOM 831 O O . VAL A 1 100 ? -2.898 -3.513 11.280 1.00 96.31 100 VAL A O 1
ATOM 834 N N . VAL A 1 101 ? -4.122 -5.297 11.884 1.00 93.81 101 VAL A N 1
ATOM 835 C CA . VAL A 1 101 ? -4.809 -4.635 12.997 1.00 93.81 101 VAL A CA 1
ATOM 836 C C . VAL A 1 101 ? -4.232 -5.150 14.307 1.00 93.81 101 VAL A C 1
ATOM 838 O O . VAL A 1 101 ? -4.334 -6.336 14.617 1.00 93.81 101 VAL A O 1
ATOM 841 N N . HIS A 1 102 ? -3.656 -4.247 15.093 1.00 90.38 102 HIS A N 1
ATOM 842 C CA . HIS A 1 102 ? -2.998 -4.561 16.356 1.00 90.38 102 HIS A CA 1
ATOM 843 C C . HIS A 1 102 ? -4.003 -4.530 17.502 1.00 90.38 102 HIS A C 1
ATOM 845 O O . HIS A 1 102 ? -4.161 -3.538 18.220 1.00 90.38 102 HIS A O 1
ATOM 851 N N . PHE A 1 103 ? -4.720 -5.634 17.672 1.00 78.31 103 PHE A N 1
ATOM 852 C CA . PHE A 1 103 ? -5.407 -5.918 18.922 1.00 78.31 103 PHE A CA 1
ATOM 853 C C . PHE A 1 103 ? -4.318 -6.347 19.906 1.00 78.31 103 PHE A C 1
ATOM 855 O O . PHE A 1 103 ? -3.665 -7.350 19.646 1.00 78.31 103 PHE A O 1
ATOM 862 N N . GLY A 1 104 ? -4.066 -5.582 20.977 1.00 69.75 104 GLY A N 1
ATOM 863 C CA . GLY A 1 104 ? -3.114 -5.996 22.026 1.00 69.75 104 GLY A CA 1
ATOM 864 C C . GLY A 1 104 ? -3.437 -7.391 22.588 1.00 69.75 104 GLY A C 1
ATOM 865 O O . GLY A 1 104 ? -4.391 -8.008 22.137 1.00 69.75 104 GLY A O 1
ATOM 866 N N . ASP A 1 105 ? -2.702 -7.862 23.595 1.00 65.81 105 ASP A N 1
ATOM 867 C CA . ASP A 1 105 ? -2.568 -9.273 24.041 1.00 65.81 105 ASP A CA 1
ATOM 868 C C . ASP A 1 105 ? -3.842 -10.048 24.491 1.00 65.81 105 ASP A C 1
ATOM 870 O O . ASP A 1 105 ? -3.781 -10.889 25.385 1.00 65.81 105 ASP A O 1
ATOM 874 N N . GLY A 1 106 ? -5.037 -9.764 23.970 1.00 54.12 106 GLY A N 1
ATOM 875 C CA . GLY A 1 106 ? -6.297 -10.449 24.264 1.00 54.12 106 GLY A CA 1
ATOM 876 C C . GLY A 1 106 ? -6.879 -10.139 25.643 1.00 54.12 106 GLY A C 1
ATOM 877 O O . GLY A 1 106 ? -8.029 -10.476 25.921 1.00 54.12 106 GLY A O 1
ATOM 878 N N . HIS A 1 107 ? -6.131 -9.450 26.503 1.00 56.16 107 HIS A N 1
ATOM 879 C CA . HIS A 1 107 ? -6.590 -9.059 27.824 1.00 56.16 107 HIS A CA 1
ATOM 880 C C . HIS A 1 107 ? -7.540 -7.865 27.716 1.00 56.16 107 HIS A C 1
ATOM 882 O O . HIS A 1 107 ? -7.202 -6.820 27.148 1.00 56.16 107 HIS A O 1
ATOM 888 N N . LYS A 1 108 ? -8.740 -7.988 28.306 1.00 47.38 108 LYS A N 1
ATOM 889 C CA . LYS A 1 108 ? -9.596 -6.824 28.558 1.00 47.38 108 LYS A CA 1
ATOM 890 C C . LYS A 1 108 ? -8.752 -5.809 29.323 1.00 47.38 108 LYS A C 1
ATOM 892 O O . LYS A 1 108 ? -8.376 -6.066 30.464 1.00 47.38 108 LYS A O 1
ATOM 897 N N . ARG A 1 109 ? -8.483 -4.644 28.727 1.00 52.16 109 ARG A N 1
ATOM 898 C CA . ARG A 1 109 ? -7.999 -3.493 29.492 1.00 52.16 109 ARG A CA 1
ATOM 899 C C . ARG A 1 109 ? -9.104 -3.140 30.481 1.00 52.16 109 ARG A C 1
ATOM 901 O O . ARG A 1 109 ? -10.086 -2.499 30.112 1.00 52.16 109 ARG A O 1
ATOM 908 N N . SER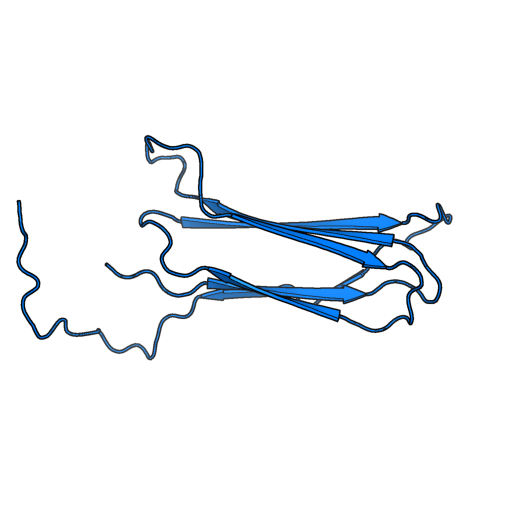 A 1 110 ? -8.988 -3.632 31.713 1.00 46.88 110 SER A N 1
ATOM 909 C CA . SER A 1 110 ? -9.798 -3.138 32.816 1.00 46.88 110 SER A CA 1
ATOM 910 C C . SER A 1 110 ? -9.438 -1.660 32.931 1.00 46.88 110 SER A C 1
ATOM 912 O O . SER A 1 110 ? -8.284 -1.321 33.196 1.00 46.88 110 SER A O 1
ATOM 914 N N . PHE A 1 111 ? -10.391 -0.778 32.640 1.00 45.97 111 PHE A N 1
ATOM 915 C CA . PHE A 1 111 ? -10.264 0.623 33.012 1.00 45.97 111 PHE A CA 1
ATOM 916 C C . PHE A 1 111 ? -10.378 0.688 34.537 1.00 45.97 111 PHE A C 1
ATOM 918 O O . PHE A 1 111 ? -11.434 0.984 35.087 1.00 45.97 111 PHE A O 1
ATOM 925 N N . ALA A 1 112 ? -9.291 0.353 35.228 1.00 44.12 112 ALA A N 1
ATOM 926 C CA . ALA A 1 112 ? -9.109 0.721 36.614 1.00 44.12 112 ALA A CA 1
ATOM 927 C C . ALA A 1 112 ? -8.653 2.182 36.616 1.00 44.12 112 ALA A C 1
ATOM 929 O O . ALA A 1 112 ? -7.517 2.477 36.248 1.00 44.12 112 ALA A O 1
ATOM 930 N N . SER A 1 113 ? -9.589 3.058 36.995 1.00 40.31 113 SER A N 1
ATOM 931 C CA . SER A 1 113 ? -9.454 4.457 37.445 1.00 40.31 113 SER A CA 1
ATOM 932 C C . SER A 1 113 ? -10.309 5.414 36.613 1.00 40.31 113 SER A C 1
ATOM 934 O O . SER A 1 113 ? -9.909 5.885 35.555 1.00 40.31 113 SER A O 1
ATOM 936 N N . VAL A 1 114 ? -11.522 5.655 37.119 1.00 43.16 114 VAL A N 1
ATOM 937 C CA . VAL A 1 114 ? -12.320 6.890 37.025 1.00 43.16 114 VAL A CA 1
ATOM 938 C C . VAL A 1 114 ? -11.809 7.914 35.997 1.00 43.16 114 VAL A C 1
ATOM 940 O O . VAL A 1 114 ? -10.996 8.775 36.322 1.00 43.16 114 VAL A O 1
ATOM 943 N N . LEU A 1 115 ? -12.355 7.894 34.777 1.00 35.88 115 LEU A N 1
ATOM 944 C CA . LEU A 1 115 ? -12.382 9.096 33.944 1.00 35.88 115 LEU A CA 1
ATOM 945 C C . LEU A 1 115 ? -13.685 9.831 34.263 1.00 35.88 115 LEU A C 1
ATOM 947 O O . LEU A 1 115 ? -14.770 9.369 33.908 1.00 35.88 115 LEU A O 1
ATOM 951 N N . ARG A 1 116 ? -13.576 10.957 34.977 1.00 32.28 116 ARG A N 1
ATOM 952 C CA . ARG A 1 116 ? -14.684 11.904 35.141 1.00 32.28 116 ARG A CA 1
ATOM 953 C C . ARG A 1 116 ? -15.189 12.304 33.757 1.00 32.28 116 ARG A C 1
ATOM 955 O O . ARG A 1 116 ? -14.432 12.837 32.950 1.00 32.28 116 ARG A O 1
ATOM 962 N N . VAL A 1 117 ? -16.477 12.083 33.525 1.00 34.84 117 VAL A N 1
ATOM 963 C CA . VAL A 1 117 ? -17.238 12.825 32.523 1.00 34.84 117 VAL A CA 1
ATOM 964 C C . VAL A 1 117 ? -17.270 14.269 33.019 1.00 34.84 117 VAL A C 1
ATOM 966 O O . VAL A 1 117 ? -17.864 14.542 34.060 1.00 34.84 117 VAL A O 1
ATOM 969 N N . MET A 1 118 ? -16.568 15.172 32.341 1.00 32.69 118 MET A N 1
ATOM 970 C CA . MET A 1 118 ? -16.873 16.596 32.446 1.00 32.69 118 MET A CA 1
ATOM 971 C C . MET A 1 118 ? -17.863 16.933 31.332 1.00 32.69 118 MET A C 1
ATOM 973 O O . MET A 1 118 ? -17.682 16.467 30.205 1.00 32.69 118 MET A O 1
ATOM 977 N N . CYS A 1 119 ? -18.940 17.620 31.726 1.00 43.62 119 CYS A N 1
ATOM 978 C CA . CYS A 1 119 ? -20.060 18.053 30.892 1.00 43.62 119 CYS A CA 1
ATOM 979 C C . CYS A 1 119 ? -19.628 18.850 29.659 1.00 43.62 119 CYS A C 1
ATOM 981 O O . CYS A 1 119 ? -18.614 19.578 29.754 1.00 43.62 119 CYS A O 1
#

S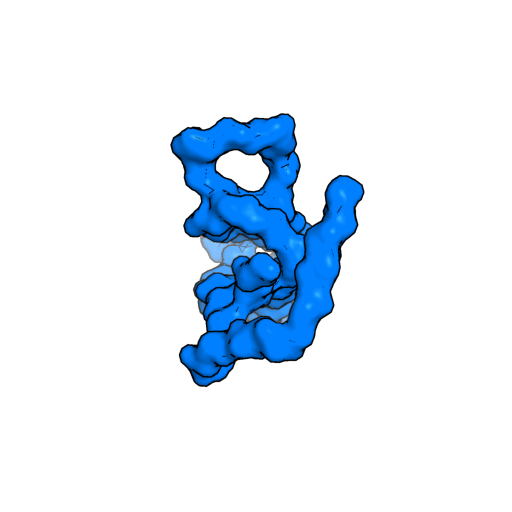econdary structure (DSSP, 8-state):
-----EEEEEEEE--TT--EEEEEEEEEEE-TTS--S-----EEEEEEEESS--S--EEEEEEE-SPPTTEEEEEEEEEEEESS--SSS-S-EEEEEEEEE---SS------S------

InterPro domains:
  IPR007397 F-box associated (FBA) domain [PF04300] (4-101)
  IPR007397 F-box associated (FBA) domain [PS51114] (1-103)
  IPR007397 F-box associated (FBA) domain [SM01198] (1-103)
  IPR008979 Galactose-binding-like domain superfamily [SSF49785] (3-102)
  IPR039752 F-box only protein [PTHR12125] (4-104)

Foldseek 3Di:
DDDFKKKWKKKKWFPAQFWKKKKKKKFFAADPPDDDPDPDFDMDIDMDIDNGGPRDIDMDMDIDDPGDPRGDDIDIDMDMDTPVPDPDDRYMDMDDTDIDTDDDPPDDPPPPDDDDPDD

pLDDT: mean 85.65, std 18.01, range [32.28, 98.56]

Sequence (119 aa):
MFCPPITISDCINCVWQCRAIYKLRVLLKPDKRLRYKTKQFPSFTWSYTFENSDAQWKHVEHTFSEYPTGLRYVIFGHGGKDLMYWAGYYGPKMANSSVVVHFGDGHKRSFASVLRVMC

Radius of gyration: 19.39 Å; chains: 1; bounding box: 44×28×62 Å